Protein AF-A0A9N7Z7L1-F1 (afdb_monomer)

Structure (mmCIF, N/CA/C/O backbone):
data_AF-A0A9N7Z7L1-F1
#
_entry.id   AF-A0A9N7Z7L1-F1
#
loop_
_atom_site.group_PDB
_atom_site.id
_atom_site.type_symbol
_atom_site.label_atom_id
_atom_site.label_alt_id
_atom_site.label_comp_id
_atom_site.label_asym_id
_atom_site.label_entity_id
_atom_site.label_seq_id
_atom_site.pdbx_PDB_ins_code
_atom_site.Cartn_x
_atom_site.Cartn_y
_atom_site.Cartn_z
_atom_site.occupancy
_atom_site.B_iso_or_equiv
_atom_site.auth_seq_id
_atom_site.auth_comp_id
_atom_site.auth_asym_id
_atom_site.auth_atom_id
_atom_site.pdbx_PDB_model_num
ATOM 1 N N . MET A 1 1 ? 16.452 -24.868 17.671 1.00 42.25 1 MET A N 1
ATOM 2 C CA . MET A 1 1 ? 15.640 -23.910 16.892 1.00 42.25 1 MET A CA 1
ATOM 3 C C . MET A 1 1 ? 16.446 -23.554 15.647 1.00 42.25 1 MET A C 1
ATOM 5 O O . MET A 1 1 ? 17.476 -22.912 15.811 1.00 42.25 1 MET A O 1
ATOM 9 N N . PRO A 1 2 ? 16.112 -24.106 14.468 1.00 46.38 2 PRO A N 1
ATOM 10 C CA . PRO A 1 2 ? 16.956 -24.017 13.277 1.00 46.38 2 PRO A CA 1
ATOM 11 C C . PRO A 1 2 ? 16.832 -22.671 12.543 1.00 46.38 2 PRO A C 1
ATOM 13 O O . PRO A 1 2 ? 15.774 -22.048 12.530 1.00 46.38 2 PRO A O 1
ATOM 16 N N . SER A 1 3 ? 17.966 -22.269 11.965 1.00 49.06 3 SER A N 1
ATOM 17 C CA . SER A 1 3 ? 18.294 -21.095 11.151 1.00 49.06 3 SER A CA 1
ATOM 18 C C . SER A 1 3 ? 17.151 -20.360 10.446 1.00 49.06 3 SER A C 1
ATOM 20 O O . SER A 1 3 ? 16.560 -20.869 9.498 1.00 49.06 3 SER A O 1
ATOM 22 N N . MET A 1 4 ? 16.994 -19.076 10.777 1.00 51.56 4 MET A N 1
ATOM 23 C CA . MET A 1 4 ? 16.593 -18.079 9.784 1.00 51.56 4 MET A CA 1
ATOM 24 C C . MET A 1 4 ? 17.826 -17.733 8.944 1.00 51.56 4 MET A C 1
ATOM 26 O O . MET A 1 4 ? 18.531 -16.767 9.235 1.00 51.56 4 MET A O 1
ATOM 30 N N . ASP A 1 5 ? 18.097 -18.539 7.916 1.00 50.41 5 ASP A N 1
ATOM 31 C CA . ASP A 1 5 ? 18.872 -18.051 6.778 1.00 50.41 5 ASP A CA 1
ATOM 32 C C . ASP A 1 5 ? 18.084 -16.885 6.180 1.00 50.41 5 ASP A C 1
ATOM 34 O O . ASP A 1 5 ? 17.061 -17.065 5.523 1.00 50.41 5 ASP A O 1
ATOM 38 N N . ARG A 1 6 ? 18.505 -15.663 6.493 1.00 54.72 6 ARG A N 1
ATOM 39 C CA . ARG A 1 6 ? 18.049 -14.486 5.765 1.00 54.72 6 ARG A CA 1
ATOM 40 C C . ARG A 1 6 ? 19.237 -13.955 4.998 1.00 54.72 6 ARG A C 1
ATOM 42 O O . ARG A 1 6 ? 19.802 -12.922 5.342 1.00 54.72 6 ARG A O 1
ATOM 49 N N . SER A 1 7 ? 19.626 -14.770 4.014 1.00 51.19 7 SER A N 1
ATOM 50 C CA . SER A 1 7 ? 20.432 -14.432 2.848 1.00 51.19 7 SER A CA 1
ATOM 51 C C . SER A 1 7 ? 20.530 -12.921 2.646 1.00 51.19 7 SER A C 1
ATOM 53 O O . SER A 1 7 ? 19.593 -12.250 2.207 1.00 51.19 7 SER A O 1
ATOM 55 N N . GLY A 1 8 ? 21.688 -12.391 3.034 1.00 54.06 8 GLY A N 1
ATOM 56 C CA . GLY A 1 8 ? 22.079 -11.016 2.801 1.00 54.06 8 GLY A CA 1
ATOM 57 C C . GLY A 1 8 ? 22.332 -10.800 1.317 1.00 54.06 8 GLY A C 1
ATOM 58 O O . GLY A 1 8 ? 23.454 -10.951 0.847 1.00 54.06 8 GLY A O 1
ATOM 59 N N . ALA A 1 9 ? 21.304 -10.388 0.584 1.00 48.84 9 ALA A N 1
ATOM 60 C CA . ALA A 1 9 ? 21.523 -9.471 -0.521 1.00 48.84 9 ALA A CA 1
ATOM 61 C C . ALA A 1 9 ? 21.724 -8.095 0.120 1.00 48.84 9 ALA A C 1
ATOM 63 O O . ALA A 1 9 ? 20.838 -7.629 0.832 1.00 48.84 9 ALA A O 1
ATOM 64 N N . MET A 1 10 ? 22.887 -7.464 -0.075 1.00 47.69 10 MET A N 1
ATOM 65 C CA . MET A 1 10 ? 23.064 -6.034 0.209 1.00 47.69 10 MET A CA 1
ATOM 66 C C . MET A 1 10 ? 21.892 -5.304 -0.459 1.00 47.69 10 MET A C 1
ATOM 68 O O . MET A 1 10 ? 21.865 -5.279 -1.693 1.00 47.69 10 MET A O 1
ATOM 72 N N . PRO A 1 11 ? 20.885 -4.801 0.283 1.00 55.53 11 PRO A N 1
ATOM 73 C CA . PRO A 1 11 ? 19.648 -4.408 -0.354 1.00 55.53 11 PRO A CA 1
ATOM 74 C C . PRO A 1 11 ? 19.939 -3.097 -1.067 1.00 55.53 11 PRO A C 1
ATOM 76 O O . PRO A 1 11 ? 20.010 -2.035 -0.447 1.00 55.53 11 PRO A O 1
ATOM 79 N N . GLN A 1 12 ? 20.117 -3.167 -2.386 1.00 57.41 12 GLN A N 1
ATOM 80 C CA . GLN A 1 12 ? 19.689 -2.069 -3.239 1.00 57.41 12 GLN A CA 1
ATOM 81 C C . GLN A 1 12 ? 18.268 -1.775 -2.770 1.00 57.41 12 GLN A C 1
ATOM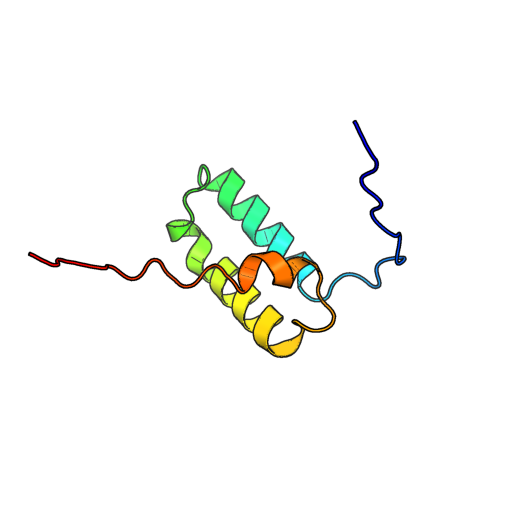 83 O O . GLN A 1 12 ? 17.417 -2.661 -2.818 1.00 57.41 12 GLN A O 1
ATOM 88 N N . LYS A 1 13 ? 18.115 -0.621 -2.115 1.00 68.81 13 LYS A N 1
ATOM 89 C CA . LYS A 1 13 ? 16.988 -0.271 -1.247 1.00 68.81 13 LYS A CA 1
ATOM 90 C C . LYS A 1 13 ? 15.699 -0.764 -1.888 1.00 68.81 13 LYS A C 1
ATOM 92 O O . LYS A 1 13 ? 15.428 -0.383 -3.025 1.00 68.81 13 LYS A O 1
ATOM 97 N N . ASP A 1 14 ? 14.983 -1.659 -1.206 1.00 80.56 14 ASP A N 1
ATOM 98 C CA . ASP A 1 14 ? 13.849 -2.332 -1.828 1.00 80.56 14 ASP A CA 1
ATOM 99 C C . ASP A 1 14 ? 12.880 -1.253 -2.345 1.00 80.56 14 ASP A C 1
ATOM 101 O O . ASP A 1 14 ? 12.577 -0.295 -1.619 1.00 80.56 14 ASP A O 1
ATOM 105 N N . PRO A 1 15 ? 12.466 -1.328 -3.621 1.00 85.75 15 PRO A N 1
ATOM 106 C CA . PRO A 1 15 ? 11.780 -0.223 -4.281 1.00 85.75 15 PRO A CA 1
ATOM 107 C C . PRO A 1 15 ? 10.442 0.117 -3.618 1.00 85.75 15 PRO A C 1
ATOM 109 O O . PRO A 1 15 ? 9.967 1.244 -3.748 1.00 85.75 15 PRO A O 1
ATOM 112 N N . CYS A 1 16 ? 9.865 -0.828 -2.873 1.00 88.31 16 CYS A N 1
ATOM 113 C CA . CYS A 1 16 ? 8.621 -0.658 -2.138 1.00 88.31 16 CYS A CA 1
ATOM 114 C C . CYS A 1 16 ? 8.827 -0.560 -0.617 1.00 88.31 16 CYS A C 1
ATOM 116 O O . CYS A 1 16 ? 7.867 -0.403 0.141 1.00 88.31 16 CYS A O 1
ATOM 118 N N . GLN A 1 17 ? 10.080 -0.584 -0.148 1.00 87.00 17 GLN A N 1
ATOM 119 C CA . GLN A 1 17 ? 10.432 -0.450 1.266 1.00 87.00 17 GLN A CA 1
ATOM 120 C C . GLN A 1 17 ? 9.923 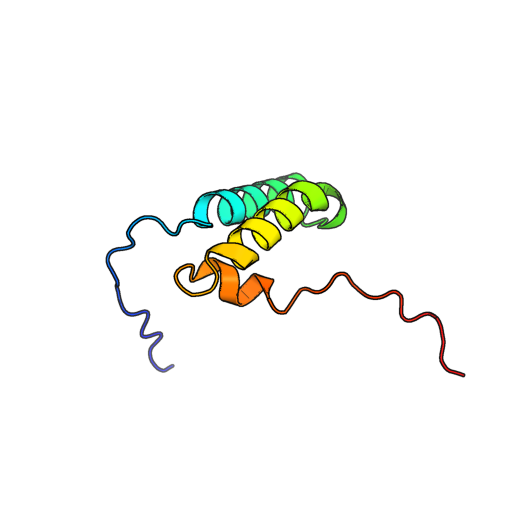0.856 1.866 1.00 87.00 17 GLN A C 1
ATOM 122 O O . GLN A 1 17 ? 9.522 0.887 3.028 1.00 87.00 17 GLN A O 1
ATOM 127 N N . LYS A 1 18 ? 9.933 1.943 1.086 1.00 89.75 18 LYS A N 1
ATOM 128 C CA . LYS A 1 18 ? 9.427 3.241 1.541 1.00 89.75 18 LYS A CA 1
ATOM 129 C C . LYS A 1 18 ? 7.950 3.121 1.920 1.00 89.75 18 LYS A C 1
ATOM 131 O O . LYS 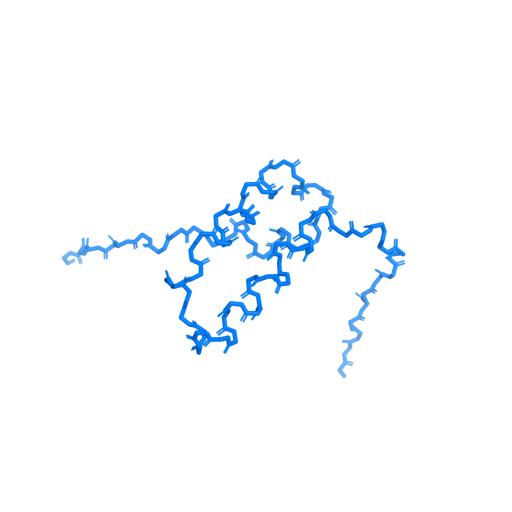A 1 18 ? 7.593 3.473 3.037 1.00 89.75 18 LYS A O 1
ATOM 136 N N . GLN A 1 19 ? 7.124 2.568 1.034 1.00 89.94 19 GLN A N 1
ATOM 137 C CA . GLN A 1 19 ? 5.698 2.353 1.271 1.00 89.94 19 GLN A CA 1
ATOM 138 C C . GLN A 1 19 ? 5.475 1.389 2.440 1.00 89.94 19 GLN A C 1
ATOM 140 O O . GLN A 1 19 ? 4.676 1.685 3.323 1.00 89.94 19 GLN A O 1
ATOM 145 N N . ALA A 1 20 ? 6.237 0.294 2.515 1.00 89.62 20 ALA A N 1
ATOM 146 C CA . ALA A 1 20 ? 6.157 -0.643 3.634 1.00 89.62 20 ALA A CA 1
ATOM 147 C C . ALA A 1 20 ? 6.438 0.037 4.989 1.00 89.62 20 ALA A C 1
ATOM 149 O O . ALA A 1 20 ? 5.691 -0.155 5.949 1.00 89.62 20 ALA A O 1
ATOM 150 N N . CYS A 1 21 ? 7.473 0.879 5.072 1.00 92.06 21 CYS A N 1
ATOM 151 C CA . CYS A 1 21 ? 7.774 1.645 6.282 1.00 92.06 21 CYS A CA 1
ATOM 152 C C . CYS A 1 21 ? 6.665 2.646 6.634 1.00 92.06 21 CYS A C 1
ATOM 154 O O . CYS A 1 21 ? 6.342 2.798 7.811 1.00 92.06 21 CYS A O 1
ATOM 156 N N . GLU A 1 22 ? 6.077 3.318 5.645 1.00 92.88 22 GLU A N 1
ATOM 157 C CA . GLU A 1 22 ? 4.975 4.257 5.880 1.00 92.88 22 GLU A CA 1
ATOM 158 C C . GLU A 1 22 ? 3.714 3.541 6.384 1.00 92.88 22 GLU A C 1
ATOM 160 O O . GLU A 1 22 ? 3.053 4.049 7.287 1.00 92.88 22 GLU A O 1
ATOM 165 N N . ILE A 1 23 ? 3.425 2.328 5.900 1.00 92.25 23 ILE A N 1
ATOM 166 C CA . ILE A 1 23 ? 2.323 1.504 6.421 1.00 92.25 23 ILE A CA 1
ATOM 167 C C . ILE A 1 23 ? 2.567 1.166 7.885 1.00 92.25 23 ILE A C 1
ATOM 169 O O . ILE A 1 23 ? 1.676 1.348 8.706 1.00 92.25 23 ILE A O 1
ATOM 173 N N . GLN A 1 24 ? 3.779 0.733 8.240 1.00 91.44 24 GLN A N 1
ATOM 174 C CA . GLN A 1 24 ? 4.111 0.425 9.633 1.00 91.44 24 GLN A CA 1
ATOM 175 C C . GLN A 1 24 ? 3.946 1.646 10.546 1.00 91.44 24 GLN A C 1
ATOM 177 O O . GLN A 1 24 ? 3.344 1.532 11.613 1.00 91.44 24 GLN A O 1
ATOM 182 N N . LYS A 1 25 ? 4.406 2.829 10.117 1.00 95.38 25 LYS A N 1
ATOM 183 C CA . LYS A 1 25 ? 4.200 4.077 10.871 1.00 95.38 25 LYS A CA 1
ATOM 184 C C . LYS A 1 25 ? 2.723 4.427 11.004 1.00 95.38 25 LYS A C 1
ATOM 186 O O . LYS A 1 25 ? 2.278 4.776 12.094 1.00 95.38 25 LYS A O 1
ATOM 191 N N . CYS A 1 26 ? 1.969 4.322 9.911 1.00 94.94 26 CYS A N 1
ATOM 192 C CA . CYS A 1 26 ? 0.542 4.607 9.910 1.00 94.94 26 CYS A CA 1
ATOM 193 C C . CYS A 1 26 ? -0.203 3.665 10.859 1.00 94.94 26 CYS A C 1
ATOM 195 O O . CYS A 1 26 ? -0.996 4.124 11.677 1.00 94.94 26 CYS A O 1
ATOM 197 N N . LEU A 1 27 ? 0.100 2.367 10.818 1.00 94.25 27 LEU A N 1
ATOM 198 C CA . LEU A 1 27 ? -0.487 1.388 11.723 1.00 94.25 27 LEU A CA 1
ATOM 199 C C . LEU A 1 27 ? -0.137 1.713 13.173 1.00 94.25 27 LEU A C 1
ATOM 201 O O . LEU A 1 27 ? -1.033 1.787 14.003 1.00 94.25 27 LEU A O 1
ATOM 205 N N . GLN A 1 28 ? 1.125 2.001 13.491 1.00 95.62 28 GLN A N 1
ATOM 206 C CA . GLN A 1 28 ? 1.504 2.387 14.853 1.00 95.62 28 GLN A CA 1
ATOM 207 C C . GLN A 1 28 ? 0.756 3.637 15.343 1.00 95.62 28 GLN A C 1
ATOM 209 O O . GLN A 1 28 ? 0.273 3.651 16.475 1.00 95.62 28 GLN A O 1
ATOM 214 N N . ALA A 1 29 ? 0.601 4.652 14.490 1.00 95.81 29 ALA A N 1
ATOM 215 C CA . ALA A 1 29 ? -0.138 5.870 14.820 1.00 95.81 29 ALA A CA 1
ATOM 216 C C . ALA A 1 29 ? -1.648 5.624 14.998 1.00 95.81 29 ALA A C 1
ATOM 218 O O . ALA A 1 29 ? -2.279 6.236 15.857 1.00 95.81 29 ALA A O 1
ATOM 219 N N . ASN A 1 30 ? -2.218 4.692 14.230 1.00 93.69 30 ASN A N 1
ATOM 220 C CA . ASN A 1 30 ? -3.650 4.390 14.209 1.00 93.69 30 ASN A CA 1
ATOM 221 C C . ASN A 1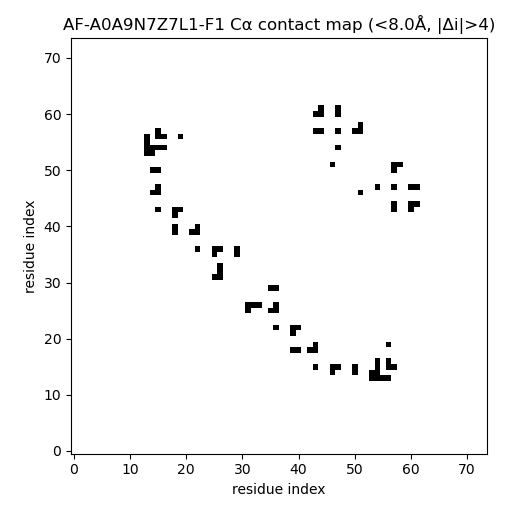 30 ? -4.021 3.137 15.014 1.00 93.69 30 ASN A C 1
ATOM 223 O O . ASN A 1 30 ? -5.076 2.555 14.784 1.00 93.69 30 ASN A O 1
ATOM 227 N N . LYS A 1 31 ? -3.171 2.692 15.952 1.00 93.94 31 LYS A N 1
ATOM 228 C CA . LYS A 1 31 ? -3.402 1.479 16.766 1.00 93.94 31 LYS A CA 1
ATOM 229 C C . LYS A 1 31 ? -3.708 0.232 15.921 1.00 93.94 31 LYS A C 1
ATOM 231 O O . LYS A 1 31 ? -4.543 -0.587 16.287 1.00 93.94 31 LYS A O 1
ATOM 236 N N . TYR A 1 32 ? -3.008 0.103 14.802 1.00 90.75 32 TYR A N 1
ATOM 237 C CA . TYR A 1 32 ? -3.106 -0.973 13.820 1.00 90.75 32 TYR A CA 1
ATOM 238 C C . TYR A 1 32 ? -4.458 -1.052 13.096 1.00 90.75 32 TYR A C 1
ATOM 240 O O . TYR A 1 32 ? -4.807 -2.092 12.549 1.00 90.75 32 TYR A O 1
ATOM 248 N N . VAL A 1 33 ? -5.210 0.053 13.043 1.00 92.38 33 VAL A N 1
ATOM 249 C CA . VAL A 1 33 ? -6.436 0.139 12.240 1.00 92.38 33 VAL A CA 1
ATOM 250 C C . VAL A 1 33 ? -6.071 0.333 10.766 1.00 92.38 33 VAL A C 1
ATOM 252 O O . VAL A 1 33 ? -5.831 1.452 10.312 1.00 92.38 33 VAL A O 1
ATOM 255 N N . GLU A 1 34 ? -6.050 -0.763 10.006 1.00 87.69 34 GLU A N 1
ATOM 256 C CA . GLU A 1 34 ? -5.710 -0.770 8.574 1.00 87.69 34 GLU A CA 1
ATOM 257 C C . GLU A 1 34 ? -6.610 0.138 7.727 1.00 87.69 34 GLU A C 1
ATOM 259 O O . GLU A 1 34 ? -6.122 0.754 6.782 1.00 87.69 34 GLU A O 1
ATOM 264 N N . SER A 1 35 ? -7.889 0.296 8.093 1.00 90.44 35 SER A N 1
ATOM 265 C CA . SER A 1 35 ? -8.834 1.170 7.382 1.00 90.44 35 SER A CA 1
ATOM 266 C C . SER A 1 35 ? -8.375 2.631 7.314 1.00 90.44 35 SER A C 1
ATOM 268 O O . SER A 1 35 ? -8.672 3.323 6.350 1.00 90.44 35 SER A O 1
ATOM 270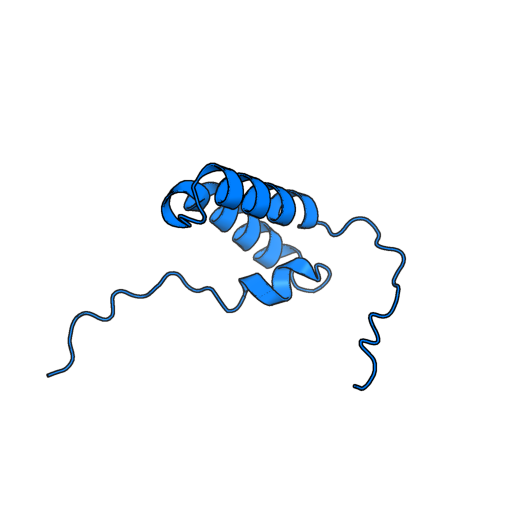 N N . MET A 1 36 ? -7.625 3.106 8.315 1.00 91.50 36 MET A N 1
ATOM 271 C CA . MET A 1 36 ? -7.061 4.466 8.327 1.00 91.50 36 MET A CA 1
ATOM 272 C C . MET A 1 36 ? -5.798 4.587 7.464 1.00 91.50 36 MET A C 1
ATOM 274 O O . MET A 1 36 ? -5.359 5.689 7.155 1.00 91.50 36 MET A O 1
ATOM 278 N N . CYS A 1 37 ? -5.203 3.455 7.089 1.00 94.38 37 CYS A N 1
ATOM 279 C CA . CYS A 1 37 ? -3.969 3.366 6.316 1.00 94.38 37 CYS A CA 1
ATOM 280 C C . CYS A 1 37 ? -4.207 2.869 4.886 1.00 94.38 37 CYS A C 1
ATOM 282 O O . CYS A 1 37 ? -3.239 2.594 4.174 1.00 94.38 37 CYS A O 1
ATOM 284 N N . GLU A 1 38 ? -5.467 2.753 4.453 1.00 91.75 38 GLU A N 1
ATOM 285 C CA . GLU A 1 38 ? -5.833 2.217 3.140 1.00 91.75 38 GLU A CA 1
ATOM 286 C C . GLU A 1 38 ? -5.106 2.904 1.990 1.00 91.75 38 GLU A C 1
ATOM 288 O O . GLU A 1 38 ? -4.717 2.226 1.041 1.00 91.75 38 GLU A O 1
ATOM 293 N N . ASP A 1 39 ? -4.904 4.218 2.063 1.00 90.94 39 ASP A N 1
ATOM 294 C CA . ASP A 1 39 ? -4.210 4.976 1.021 1.00 90.94 39 ASP A CA 1
ATOM 295 C C . ASP A 1 39 ? -2.763 4.500 0.848 1.00 90.94 39 ASP A C 1
ATOM 297 O O . ASP A 1 39 ? -2.319 4.206 -0.264 1.00 90.94 39 ASP A O 1
ATOM 301 N N . VAL A 1 40 ? -2.042 4.325 1.959 1.00 90.75 40 VAL A N 1
ATOM 302 C CA . VAL A 1 40 ? -0.646 3.863 1.947 1.00 90.75 40 VAL A CA 1
ATOM 303 C C . VAL A 1 40 ? -0.563 2.390 1.533 1.00 90.75 40 VAL A C 1
ATOM 305 O O . VAL A 1 40 ? 0.337 1.994 0.792 1.00 90.75 40 VAL A O 1
ATOM 308 N N . ILE A 1 41 ? -1.535 1.574 1.951 1.00 90.38 41 ILE A N 1
ATOM 309 C CA . ILE A 1 41 ? -1.647 0.161 1.559 1.00 90.38 41 ILE A CA 1
ATOM 310 C C . ILE A 1 41 ? -1.938 0.037 0.051 1.00 90.38 41 ILE A C 1
ATOM 312 O O . ILE A 1 41 ? -1.356 -0.818 -0.619 1.00 90.38 41 ILE A O 1
ATOM 316 N N . ARG A 1 42 ? -2.787 0.899 -0.525 1.00 91.00 42 ARG A N 1
ATOM 317 C CA . ARG A 1 42 ? -3.033 0.957 -1.980 1.00 91.00 42 ARG A CA 1
ATOM 318 C C . ARG A 1 42 ? -1.776 1.344 -2.754 1.00 91.00 42 ARG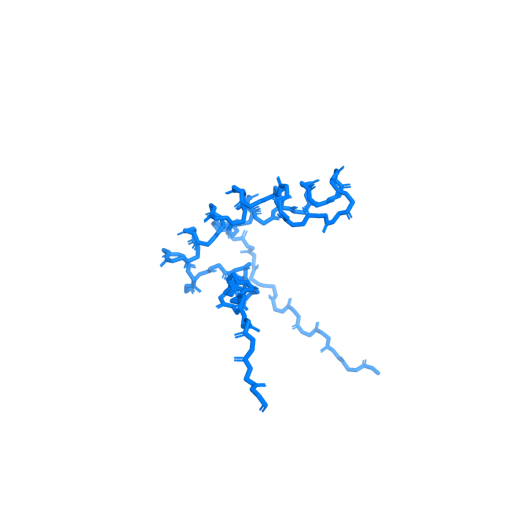 A C 1
ATOM 320 O O . ARG A 1 42 ? -1.475 0.705 -3.758 1.00 91.00 42 ARG A O 1
ATOM 327 N N . GLU A 1 43 ? -1.026 2.334 -2.281 1.00 90.69 43 GLU A N 1
ATOM 328 C CA . GLU A 1 43 ? 0.253 2.726 -2.889 1.00 90.69 43 GLU A CA 1
ATOM 329 C C . GLU A 1 43 ? 1.286 1.595 -2.839 1.00 90.69 43 GLU A C 1
ATOM 331 O O . GLU A 1 43 ? 2.014 1.366 -3.807 1.00 90.69 43 GLU A O 1
ATOM 336 N N . MET A 1 44 ? 1.318 0.833 -1.744 1.00 89.19 44 MET A N 1
ATOM 337 C CA . MET A 1 44 ? 2.157 -0.359 -1.664 1.00 89.19 44 MET A CA 1
ATOM 338 C C . MET A 1 44 ? 1.726 -1.428 -2.671 1.00 89.19 44 MET A C 1
ATOM 340 O O . MET A 1 44 ? 2.567 -1.956 -3.396 1.00 89.19 44 MET A O 1
ATOM 344 N N . ARG A 1 45 ? 0.421 -1.696 -2.801 1.00 89.19 45 ARG A N 1
ATOM 345 C CA . ARG A 1 45 ? -0.095 -2.632 -3.814 1.00 89.19 45 ARG A CA 1
ATOM 346 C C . ARG A 1 45 ? 0.307 -2.229 -5.233 1.00 89.19 45 ARG A C 1
ATOM 348 O O . ARG A 1 45 ? 0.846 -3.063 -5.952 1.00 89.19 45 ARG A O 1
ATOM 355 N N . ARG A 1 46 ? 0.170 -0.951 -5.595 1.00 89.31 46 ARG A N 1
ATOM 356 C CA . ARG A 1 46 ? 0.635 -0.421 -6.893 1.00 89.31 46 ARG A CA 1
ATOM 357 C C . ARG A 1 46 ? 2.137 -0.597 -7.095 1.00 89.31 46 ARG A C 1
ATOM 359 O O . ARG A 1 46 ? 2.588 -0.962 -8.179 1.00 89.31 46 ARG A O 1
ATOM 366 N N . CYS A 1 47 ? 2.925 -0.370 -6.044 1.00 89.12 47 CYS A N 1
ATOM 367 C CA . CYS A 1 47 ? 4.360 -0.622 -6.101 1.00 89.12 47 CYS A CA 1
ATOM 368 C C . CYS A 1 47 ? 4.646 -2.096 -6.400 1.00 89.12 47 CYS A C 1
ATOM 370 O O . CYS A 1 47 ? 5.464 -2.412 -7.262 1.00 89.12 47 CYS A O 1
ATOM 372 N N . CYS A 1 48 ? 3.909 -2.996 -5.753 1.00 88.25 48 CYS A N 1
ATOM 373 C CA . CYS A 1 48 ? 4.037 -4.427 -5.958 1.00 88.25 48 CYS A CA 1
ATOM 374 C C . CYS A 1 48 ? 3.559 -4.906 -7.322 1.00 88.25 48 CYS A C 1
ATOM 376 O O . CYS A 1 48 ? 4.176 -5.808 -7.871 1.00 88.25 48 CYS A O 1
ATOM 378 N N . GLU A 1 49 ? 2.549 -4.289 -7.926 1.00 86.81 49 GLU A N 1
ATOM 379 C CA . GLU A 1 49 ? 2.156 -4.605 -9.307 1.00 86.81 49 GLU A CA 1
ATOM 380 C C . GLU A 1 49 ? 3.321 -4.422 -10.292 1.00 86.81 49 GLU A C 1
ATOM 382 O O . GLU A 1 49 ? 3.471 -5.204 -11.227 1.00 86.81 49 GLU A O 1
ATOM 387 N N . THR A 1 50 ? 4.185 -3.432 -10.046 1.00 84.06 50 THR A N 1
ATOM 388 C CA . THR A 1 50 ? 5.320 -3.111 -10.927 1.00 84.06 50 THR A CA 1
ATOM 389 C C . THR A 1 50 ? 6.615 -3.817 -10.506 1.00 84.06 50 THR A C 1
ATOM 391 O O . THR A 1 50 ? 7.406 -4.224 -11.352 1.00 84.06 50 THR A O 1
ATOM 394 N N . GLN A 1 51 ? 6.846 -3.965 -9.198 1.00 83.50 51 GLN A N 1
ATOM 395 C CA . GLN A 1 51 ? 8.131 -4.375 -8.618 1.00 83.50 51 GLN A CA 1
ATOM 396 C C . GLN A 1 51 ? 8.069 -5.727 -7.880 1.00 83.50 51 GLN A C 1
ATOM 398 O O . GLN A 1 51 ? 9.032 -6.084 -7.201 1.00 83.50 51 GLN A O 1
ATOM 403 N N . ALA A 1 52 ? 6.982 -6.508 -7.988 1.00 77.38 52 ALA A N 1
ATOM 404 C CA . ALA A 1 52 ? 6.817 -7.781 -7.262 1.00 77.38 52 ALA A CA 1
ATOM 405 C C . ALA A 1 52 ? 7.929 -8.814 -7.510 1.00 77.38 52 ALA A C 1
ATOM 407 O O . ALA 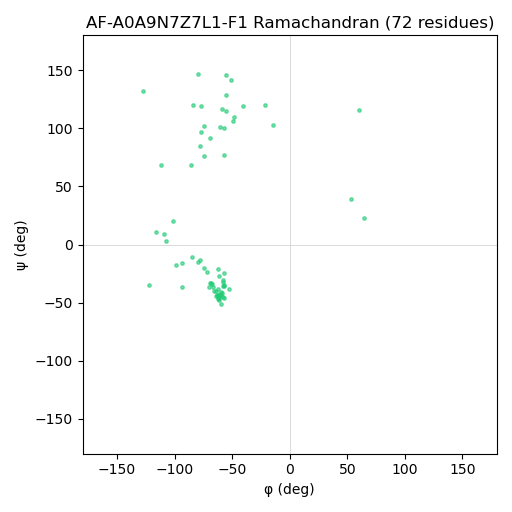A 1 52 ? 8.137 -9.681 -6.668 1.00 77.38 52 ALA A O 1
ATOM 408 N N . GLY A 1 53 ? 8.630 -8.748 -8.646 1.00 74.88 53 GLY A N 1
ATOM 409 C CA . GLY A 1 53 ? 9.753 -9.646 -8.944 1.00 74.88 53 GLY A CA 1
ATOM 410 C C . GLY A 1 53 ? 11.062 -9.280 -8.235 1.00 74.88 53 GLY A C 1
ATOM 411 O O . GLY A 1 53 ? 11.989 -10.083 -8.230 1.00 74.88 53 GLY A O 1
ATOM 412 N N . ILE A 1 54 ? 11.148 -8.075 -7.662 1.00 78.94 54 ILE A N 1
ATOM 413 C CA . ILE A 1 54 ? 12.380 -7.498 -7.098 1.00 78.94 54 ILE A CA 1
ATOM 414 C C . ILE A 1 54 ? 12.189 -7.145 -5.617 1.00 78.94 54 ILE A C 1
ATOM 416 O O . ILE A 1 54 ? 13.119 -7.269 -4.823 1.00 78.94 54 ILE A O 1
ATOM 420 N N . SER A 1 55 ? 10.985 -6.712 -5.235 1.00 78.69 55 SER A N 1
ATOM 421 C CA . SER A 1 55 ? 10.664 -6.307 -3.870 1.00 78.69 55 SER A CA 1
ATOM 422 C C . SER A 1 55 ? 10.294 -7.502 -2.992 1.00 78.69 55 SER A C 1
ATOM 424 O O . SER A 1 55 ? 9.288 -8.177 -3.213 1.00 78.69 55 SER A O 1
ATOM 426 N N . ILE A 1 56 ? 11.068 -7.706 -1.930 1.00 82.69 56 ILE A N 1
ATOM 427 C CA . ILE A 1 56 ? 10.799 -8.675 -0.863 1.00 82.69 56 ILE A CA 1
ATOM 428 C C . ILE A 1 56 ? 9.578 -8.233 -0.050 1.00 82.69 56 ILE A C 1
ATOM 430 O O . ILE A 1 56 ? 8.800 -9.069 0.412 1.00 82.69 56 ILE A O 1
ATOM 434 N N . CYS A 1 57 ? 9.373 -6.920 0.105 1.00 83.94 57 CYS A N 1
ATOM 435 C CA . CYS A 1 57 ? 8.222 -6.377 0.825 1.00 83.94 57 CYS A CA 1
ATOM 436 C C . CYS A 1 57 ? 6.890 -6.764 0.165 1.00 83.94 57 CYS A C 1
ATOM 438 O O . CYS A 1 57 ? 5.879 -6.889 0.852 1.00 83.94 57 CYS A O 1
ATOM 440 N N . CYS A 1 58 ? 6.887 -7.001 -1.146 1.00 85.31 58 CYS A N 1
ATOM 441 C CA . CYS A 1 58 ? 5.686 -7.351 -1.893 1.00 85.31 58 CYS A CA 1
ATOM 442 C C . CYS A 1 58 ? 5.181 -8.773 -1.674 1.00 85.31 58 CYS A C 1
ATOM 444 O O . CYS A 1 58 ? 3.993 -9.023 -1.884 1.00 85.31 58 CYS A O 1
ATOM 446 N N . SER A 1 59 ? 6.023 -9.686 -1.189 1.00 79.88 59 SER A N 1
ATOM 447 C CA . SER A 1 59 ? 5.615 -11.059 -0.881 1.00 79.88 59 SER A CA 1
ATOM 448 C C . SER A 1 59 ? 4.463 -11.110 0.130 1.00 79.88 59 SER A C 1
ATOM 450 O O . SER A 1 59 ? 3.563 -11.921 -0.034 1.00 79.88 59 SER A O 1
ATOM 452 N N . GLY A 1 60 ? 4.428 -10.193 1.107 1.00 77.81 60 GLY A N 1
ATOM 453 C CA . GLY A 1 60 ? 3.340 -10.103 2.095 1.00 77.81 60 GLY A CA 1
ATOM 454 C C . GLY A 1 60 ? 2.106 -9.302 1.648 1.00 77.81 60 GLY A C 1
ATOM 455 O O . GLY A 1 60 ? 1.080 -9.336 2.320 1.00 77.81 60 GLY A O 1
ATOM 456 N N . PHE A 1 61 ? 2.181 -8.576 0.526 1.00 78.19 61 PHE A N 1
ATOM 457 C CA . PHE A 1 61 ? 1.080 -7.736 0.022 1.00 78.19 61 PHE A CA 1
ATOM 458 C C . PHE A 1 61 ? 0.254 -8.395 -1.084 1.00 78.19 61 PHE A C 1
ATOM 460 O O . PHE A 1 61 ? -0.860 -7.959 -1.362 1.00 78.19 61 PHE A O 1
ATOM 467 N N . ARG A 1 62 ? 0.775 -9.446 -1.724 1.00 66.88 62 ARG A N 1
ATOM 468 C CA . ARG A 1 62 ? 0.065 -10.156 -2.801 1.00 66.88 62 ARG A CA 1
ATOM 469 C C . ARG A 1 62 ? -1.117 -10.991 -2.301 1.00 66.88 62 ARG A C 1
ATOM 471 O O . ARG A 1 62 ? -2.029 -11.246 -3.078 1.00 66.88 62 ARG A O 1
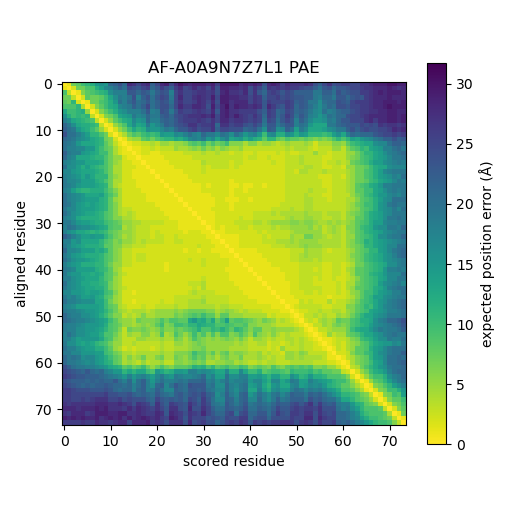ATOM 478 N N . GLU A 1 63 ? -1.110 -11.391 -1.032 1.00 60.31 63 GLU A N 1
ATOM 479 C CA . GLU A 1 63 ? -2.160 -12.225 -0.426 1.00 60.31 63 GLU A CA 1
ATOM 480 C C . GLU A 1 63 ? -3.253 -11.402 0.277 1.00 60.31 63 GLU A C 1
ATOM 482 O O . GLU A 1 63 ? -4.349 -11.903 0.519 1.00 60.31 63 GLU A O 1
ATOM 487 N N . SER A 1 64 ? -3.006 -10.116 0.549 1.00 54.78 64 SER A N 1
ATOM 488 C CA . SER A 1 64 ? -3.985 -9.195 1.134 1.00 54.78 64 SER A CA 1
ATOM 489 C C . SER A 1 64 ? -4.861 -8.565 0.045 1.00 54.78 64 SER A C 1
ATOM 491 O O . SER A 1 64 ? -4.804 -7.361 -0.243 1.00 54.78 64 SER A O 1
ATOM 493 N N . GLN A 1 65 ? -5.706 -9.402 -0.568 1.00 53.28 65 GLN A N 1
ATOM 494 C CA . GLN A 1 65 ? -6.943 -8.913 -1.177 1.00 53.28 65 GLN A CA 1
ATOM 495 C C . GLN A 1 65 ? -7.747 -8.142 -0.112 1.00 53.28 65 GLN A C 1
ATOM 497 O O . GLN A 1 65 ? -7.672 -8.492 1.072 1.00 53.28 65 GLN A O 1
ATOM 502 N N . PRO A 1 66 ? -8.483 -7.075 -0.487 1.00 53.28 66 PRO A N 1
ATOM 503 C CA . PRO A 1 66 ? -9.416 -6.445 0.443 1.00 53.28 66 PRO A CA 1
ATOM 504 C C . PRO A 1 66 ? -10.312 -7.542 1.030 1.00 53.28 66 PRO A C 1
ATOM 506 O O . PRO A 1 66 ? -10.643 -8.475 0.294 1.00 53.28 66 PRO A O 1
ATOM 509 N N . PRO A 1 67 ? -10.670 -7.492 2.325 1.00 47.66 67 PRO A N 1
ATOM 510 C CA . PRO A 1 67 ? -11.613 -8.445 2.881 1.00 47.66 67 PRO A CA 1
ATOM 511 C C . PRO A 1 67 ? -12.894 -8.335 2.059 1.00 47.66 67 PRO A C 1
ATOM 513 O O . PRO A 1 67 ? -13.665 -7.393 2.220 1.00 47.66 67 PRO A O 1
ATOM 516 N N . GLU A 1 68 ? -13.082 -9.271 1.126 1.00 47.78 68 GLU A N 1
ATOM 517 C CA . GLU A 1 68 ? -14.359 -9.471 0.479 1.00 47.78 68 GLU A CA 1
ATOM 518 C C . GLU A 1 68 ? -15.344 -9.688 1.612 1.00 47.78 68 GLU A C 1
ATOM 520 O O . GLU A 1 68 ? -15.248 -10.646 2.392 1.00 47.78 68 GLU A O 1
ATOM 525 N N . GLU A 1 69 ? -16.253 -8.732 1.710 1.00 52.53 69 GLU A N 1
ATOM 526 C CA . GLU A 1 69 ? -17.495 -8.800 2.435 1.00 52.53 69 GLU A CA 1
ATOM 527 C C . GLU A 1 69 ? -18.280 -10.001 1.886 1.00 52.53 69 GLU A C 1
ATOM 529 O O . GLU A 1 69 ? -19.204 -9.869 1.089 1.00 52.53 69 GLU A O 1
ATOM 534 N N . LYS A 1 70 ? -17.902 -11.223 2.278 1.00 45.97 70 LYS A N 1
ATOM 535 C CA . LYS A 1 70 ? -18.740 -12.405 2.078 1.00 45.97 70 LYS A CA 1
ATOM 536 C C . LYS A 1 70 ? -19.876 -12.337 3.088 1.00 45.97 70 LYS A C 1
ATOM 538 O O . LYS A 1 70 ? -19.893 -13.002 4.120 1.00 45.97 70 LYS A O 1
ATOM 543 N N . ARG A 1 71 ? -20.826 -11.463 2.762 1.00 53.16 71 ARG A N 1
ATOM 544 C CA . ARG A 1 71 ? -22.217 -11.519 3.177 1.00 53.16 71 ARG A CA 1
ATOM 545 C C . ARG A 1 71 ? -22.780 -12.857 2.682 1.00 53.16 71 ARG A C 1
ATOM 547 O O . ARG A 1 71 ? -22.844 -13.087 1.483 1.00 53.16 71 ARG A O 1
ATOM 554 N N . SER A 1 72 ? -23.178 -13.701 3.631 1.00 60.06 72 SER A N 1
ATOM 555 C CA . SER A 1 72 ? -24.159 -14.789 3.497 1.00 60.06 72 SER A CA 1
ATOM 556 C C . SER A 1 72 ? -23.877 -15.919 2.487 1.00 60.06 72 SER A C 1
ATOM 558 O O . SER A 1 72 ? -24.022 -15.768 1.277 1.00 60.06 72 SER A O 1
ATOM 560 N N . HIS A 1 73 ? -23.698 -17.131 3.015 1.00 52.19 73 HIS A N 1
ATOM 561 C CA . HIS A 1 73 ? -24.387 -18.293 2.454 1.00 52.19 73 HIS A CA 1
ATOM 562 C C . HIS A 1 73 ? -25.129 -19.014 3.582 1.00 52.19 73 HIS A C 1
ATOM 564 O O . HIS A 1 73 ? -24.592 -19.162 4.678 1.00 52.19 73 HIS A O 1
ATOM 570 N N . THR A 1 74 ? -26.394 -19.303 3.283 1.00 44.38 74 THR A N 1
ATOM 571 C CA . THR A 1 74 ? -27.442 -19.943 4.086 1.00 44.38 74 THR A CA 1
ATOM 572 C C . THR A 1 74 ? -27.014 -21.237 4.762 1.00 44.38 74 THR A C 1
ATOM 574 O O . THR A 1 74 ? -26.218 -21.983 4.152 1.00 44.38 74 THR A O 1
#

InterPro domains:
  IPR009069 Cysteine alpha-hairpin motif superfamily [SSF47072] (10-70)
  IPR027179 Cx9C motif-containing protein 4 [PF08991] (15-63)
  IPR027179 Cx9C motif-containing protein 4 [PTHR15590] (10-65)

Foldseek 3Di:
DDDPPPDDPVDPPQQLVVLVVVQVVQCVVVVNPCVSVVVSLVVSVVSCVVRVVPHPSNVVSVPPDPPPPPDDDD

Secondary structure (DSSP, 8-state):
--------------TTHHHHHHHHHHHHHTTT-GGGGHHHHHHHHHHHHHHTTT-SGGGGTSS-----------

Sequence (74 aa):
MPSMDRSGAMPQKDPCQKQACEIQKCLQANKYVESMCEDVIREMRRCCETQAGISICCSGFRESQPPEEKRSHT

Radius of gyration: 15.16 Å; Cα contacts (8 Å, |Δi|>4): 49; chains: 1; bounding box: 50×30×28 Å

Mean predicted aligned error: 10.94 Å

Organism: Pleuronectes platessa (NCBI:txid8262)

Solvent-accessible surface area (backbone atoms only — not comparable to full-atom values): 4735 Å² total; per-residue (Å²): 136,85,80,84,82,71,79,82,66,82,68,73,72,48,86,40,46,64,39,53,52,50,39,52,52,42,23,66,76,50,78,62,42,57,83,84,34,45,70,45,51,51,53,35,48,57,40,27,76,78,36,48,93,75,19,73,71,29,69,73,51,74,7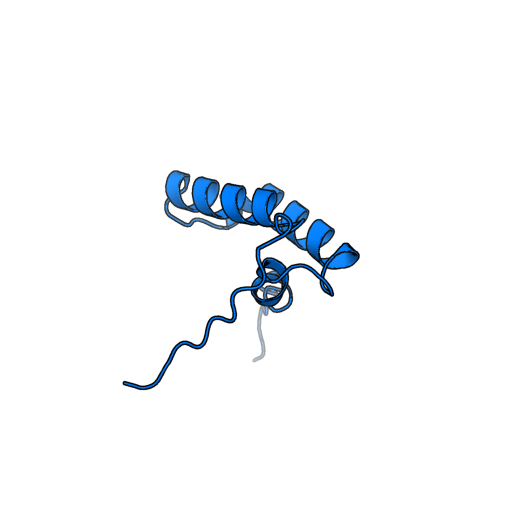6,64,63,78,85,75,80,79,74,80,81,135

pLDDT: mean 75.72, std 17.88, range [42.25, 95.81]